Protein AF-A0A0D6N7R8-F1 (afdb_monomer_lite)

Radius of gyration: 16.47 Å; chains: 1; bounding box: 33×23×48 Å

Foldseek 3Di:
DDDPPPQDQDDADPLVVLVVVCVVVVNDDPRSVVSSVVSNVVRVVVNVVSVVVVVVVVVVVVVD

pLDDT: mean 84.34, std 15.2, range [41.56, 96.88]

Structure (mmCIF, N/CA/C/O backbone):
data_AF-A0A0D6N7R8-F1
#
_entry.id   AF-A0A0D6N7R8-F1
#
loop_
_atom_site.group_PDB
_atom_site.id
_atom_site.type_symbol
_atom_site.label_atom_id
_atom_site.label_alt_id
_atom_site.label_comp_id
_atom_site.label_asym_id
_atom_site.label_entity_id
_atom_site.label_seq_id
_atom_site.pdbx_PDB_ins_code
_atom_site.Cartn_x
_atom_site.Cartn_y
_atom_site.Cartn_z
_atom_site.occupancy
_atom_site.B_iso_or_equiv
_atom_site.auth_seq_id
_atom_site.auth_comp_id
_atom_site.auth_asym_id
_atom_site.auth_atom_id
_atom_site.pdbx_PDB_model_num
ATOM 1 N N . MET A 1 1 ? -13.733 19.282 10.130 1.00 41.78 1 MET A N 1
ATOM 2 C CA . MET A 1 1 ? -14.057 17.838 10.095 1.00 41.78 1 MET A CA 1
ATOM 3 C C . MET A 1 1 ? -12.904 17.085 10.741 1.00 4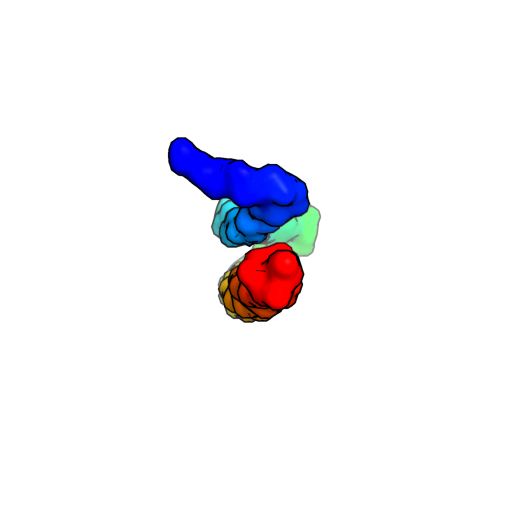1.78 1 MET A C 1
ATOM 5 O O . MET A 1 1 ? -11.873 16.907 10.121 1.00 41.78 1 MET A O 1
ATOM 9 N N . GLY A 1 2 ? -12.905 16.912 12.057 1.00 41.56 2 GLY A N 1
ATOM 10 C CA . GLY A 1 2 ? -13.497 15.730 12.690 1.00 41.56 2 GLY A CA 1
ATOM 11 C C . GLY A 1 2 ? -12.377 14.821 13.215 1.00 41.56 2 GLY A C 1
ATOM 12 O O . GLY A 1 2 ? -12.337 13.642 12.888 1.00 41.56 2 GLY A O 1
ATOM 13 N N . ALA A 1 3 ? -11.415 15.401 13.941 1.00 43.78 3 ALA A N 1
ATOM 14 C CA . ALA A 1 3 ? -10.365 14.649 14.612 1.00 43.78 3 ALA A CA 1
ATOM 15 C C . ALA A 1 3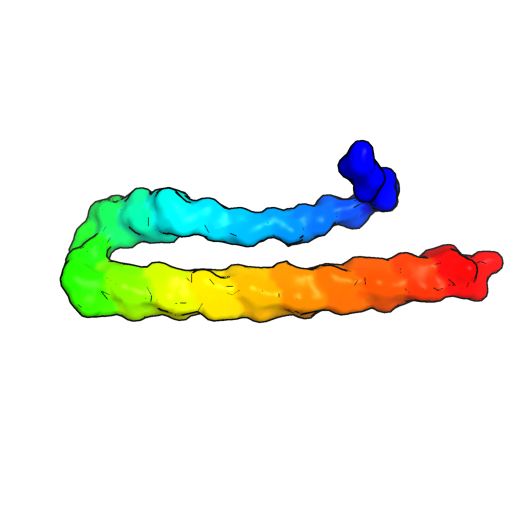 ? -10.967 14.054 15.886 1.00 43.78 3 ALA A C 1
ATOM 17 O O . ALA A 1 3 ? -11.180 14.764 16.870 1.00 43.78 3 AL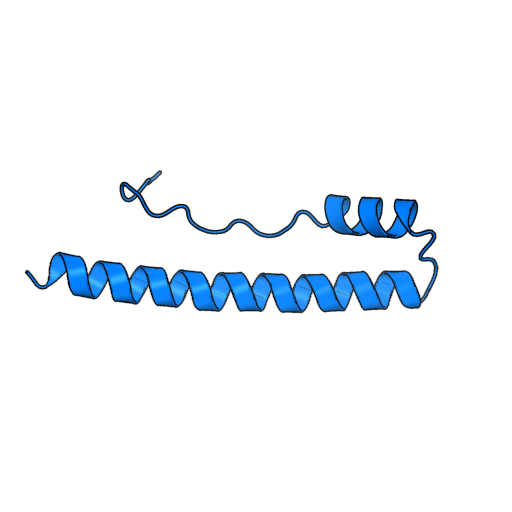A A O 1
ATOM 18 N N . ILE A 1 4 ? -11.266 12.759 15.864 1.00 51.47 4 ILE A N 1
ATOM 19 C CA . ILE A 1 4 ? -11.431 12.024 17.112 1.00 51.47 4 ILE A CA 1
ATOM 20 C C . ILE A 1 4 ? -10.033 11.990 17.734 1.00 51.47 4 ILE A C 1
ATOM 22 O O . ILE A 1 4 ? -9.114 11.409 17.158 1.00 51.47 4 ILE A O 1
ATOM 26 N N . ARG A 1 5 ? -9.850 12.738 18.830 1.00 46.97 5 ARG A N 1
ATOM 27 C CA . ARG A 1 5 ? -8.563 12.955 19.510 1.00 46.97 5 ARG A CA 1
ATOM 28 C C . ARG A 1 5 ? -7.787 11.632 19.623 1.00 46.97 5 ARG A C 1
ATOM 30 O O . ARG A 1 5 ? -8.225 10.735 20.329 1.00 46.97 5 ARG A O 1
ATOM 37 N N . GLY A 1 6 ? -6.655 11.531 18.920 1.00 55.44 6 GLY A N 1
ATOM 38 C CA . GLY A 1 6 ? -5.716 10.402 18.998 1.00 55.44 6 GLY A CA 1
ATOM 39 C C . GLY A 1 6 ? -5.802 9.352 17.882 1.00 55.44 6 GLY A C 1
ATOM 40 O O . GLY A 1 6 ? -4.828 8.633 17.684 1.00 55.44 6 GLY A O 1
ATOM 41 N N . PHE A 1 7 ? -6.891 9.289 17.108 1.00 56.47 7 PHE A N 1
ATOM 42 C CA . PHE A 1 7 ? -7.037 8.305 16.026 1.00 56.47 7 PHE A CA 1
ATOM 43 C C . PHE A 1 7 ? -6.826 8.964 14.660 1.00 56.47 7 PHE A C 1
ATOM 45 O O . PHE A 1 7 ? -7.746 9.529 14.063 1.00 56.47 7 PHE A O 1
ATOM 52 N N . THR A 1 8 ? -5.598 8.907 14.145 1.00 64.94 8 THR A N 1
ATOM 53 C CA . THR A 1 8 ? -5.294 9.343 12.777 1.00 64.94 8 THR A CA 1
ATOM 54 C C . THR A 1 8 ? -5.897 8.335 11.802 1.00 64.94 8 THR A C 1
ATOM 56 O O . THR A 1 8 ? -5.443 7.193 11.731 1.00 64.94 8 THR A O 1
ATOM 59 N N . LYS A 1 9 ? -6.930 8.730 11.045 1.00 67.75 9 LYS A N 1
ATOM 60 C CA . LYS A 1 9 ? -7.450 7.874 9.971 1.00 67.75 9 LYS A CA 1
ATOM 61 C C . LYS A 1 9 ? -6.347 7.649 8.933 1.00 67.75 9 LYS A C 1
ATOM 63 O O . LYS A 1 9 ? -5.764 8.639 8.478 1.00 67.75 9 LYS A O 1
ATOM 68 N N . PRO A 1 10 ? -6.059 6.393 8.554 1.00 79.38 10 PRO A N 1
ATOM 69 C CA . PRO A 1 10 ? -5.098 6.128 7.498 1.00 79.38 10 PRO A CA 1
ATOM 70 C C . PRO A 1 10 ? -5.604 6.746 6.193 1.00 79.38 10 PRO A C 1
ATOM 72 O O . PRO A 1 10 ? -6.789 6.663 5.866 1.00 79.38 10 PRO A O 1
ATOM 75 N N . GLN A 1 11 ? -4.696 7.404 5.480 1.00 82.25 11 GLN A N 1
ATOM 76 C CA . GLN A 1 11 ? -4.939 7.939 4.146 1.00 82.25 11 GLN A CA 1
ATOM 77 C C . GLN A 1 11 ? -4.361 6.966 3.120 1.00 82.25 11 GLN A C 1
ATOM 79 O O . GLN A 1 11 ? -3.330 6.354 3.413 1.00 82.25 11 GLN A O 1
ATOM 84 N N . PRO A 1 12 ? -4.986 6.837 1.942 1.00 86.44 12 PRO A N 1
ATOM 85 C CA . PRO A 1 12 ? -4.446 6.004 0.885 1.00 86.44 12 PRO A CA 1
ATOM 86 C C . PRO A 1 12 ? -3.071 6.481 0.436 1.00 86.44 12 PRO A C 1
ATOM 88 O O . PRO A 1 12 ? -2.801 7.686 0.361 1.00 86.44 12 PRO A O 1
ATOM 91 N N . LEU A 1 13 ? -2.214 5.516 0.113 1.00 88.25 13 LEU A N 1
ATOM 92 C CA . LEU A 1 13 ? -0.917 5.772 -0.493 1.00 88.25 13 LEU A CA 1
ATOM 93 C C . LEU A 1 13 ? -1.120 6.492 -1.834 1.00 88.25 13 LEU A C 1
ATOM 95 O O . LEU A 1 13 ? -1.844 5.998 -2.705 1.00 88.25 13 LEU A O 1
ATOM 99 N N . PRO A 1 14 ? -0.484 7.659 -2.048 1.00 89.81 14 PRO A N 1
ATOM 100 C CA . PRO A 1 14 ? -0.600 8.359 -3.315 1.00 89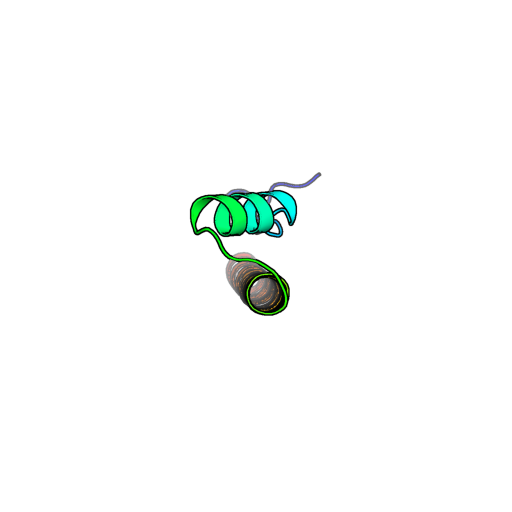.81 14 PRO A CA 1
ATOM 101 C C . PRO A 1 14 ? -0.032 7.501 -4.443 1.00 89.81 14 PRO A C 1
ATOM 103 O O . PRO A 1 14 ? 1.127 7.092 -4.392 1.00 89.81 14 PRO A O 1
ATOM 106 N N . TYR A 1 15 ? -0.809 7.312 -5.508 1.00 88.81 15 TYR A N 1
ATOM 107 C CA . TYR A 1 15 ? -0.382 6.564 -6.694 1.00 88.81 15 TYR A CA 1
ATOM 108 C C . TYR A 1 15 ? 0.980 7.037 -7.233 1.00 88.81 15 TYR A C 1
ATOM 110 O O . TYR A 1 15 ? 1.858 6.235 -7.544 1.00 88.81 15 TYR A O 1
ATOM 118 N N . ARG A 1 16 ? 1.199 8.359 -7.241 1.00 91.62 16 ARG A N 1
ATOM 119 C CA . ARG A 1 16 ? 2.465 8.982 -7.644 1.00 91.62 16 ARG A CA 1
ATOM 120 C C . ARG A 1 16 ? 3.661 8.509 -6.811 1.00 91.62 16 ARG A C 1
ATOM 122 O O . ARG A 1 16 ? 4.733 8.318 -7.367 1.00 91.62 16 ARG A O 1
ATOM 129 N N . ALA A 1 17 ? 3.492 8.288 -5.508 1.00 92.12 17 ALA A N 1
ATOM 130 C CA . ALA A 1 17 ? 4.580 7.812 -4.654 1.00 92.12 17 ALA A CA 1
ATOM 131 C C . ALA A 1 17 ? 5.005 6.380 -5.027 1.00 92.12 17 ALA A C 1
ATOM 133 O O . ALA A 1 17 ? 6.193 6.064 -5.020 1.00 92.12 17 ALA A O 1
ATOM 134 N N . ILE A 1 18 ? 4.044 5.534 -5.414 1.00 92.75 18 ILE A N 1
ATOM 135 C CA . ILE A 1 18 ? 4.303 4.167 -5.886 1.00 92.75 18 ILE A CA 1
ATOM 136 C C . ILE A 1 18 ? 5.038 4.208 -7.231 1.00 92.75 18 ILE A C 1
ATOM 138 O O . ILE A 1 18 ? 6.011 3.484 -7.433 1.00 92.75 18 ILE A O 1
ATOM 142 N N . GLN A 1 19 ? 4.619 5.102 -8.131 1.00 92.62 19 GLN A N 1
ATOM 143 C CA . GLN A 1 19 ? 5.290 5.320 -9.412 1.00 92.62 19 GLN A CA 1
ATOM 144 C C . GLN A 1 19 ? 6.732 5.810 -9.243 1.00 92.62 19 GLN A C 1
ATOM 146 O O . GLN A 1 19 ? 7.636 5.218 -9.823 1.00 92.62 19 GLN A O 1
ATOM 151 N N . GLU A 1 20 ? 6.961 6.819 -8.399 1.00 94.38 20 GLU A N 1
ATOM 152 C CA . GLU A 1 20 ? 8.304 7.337 -8.111 1.00 94.38 20 GLU A CA 1
ATOM 153 C C . GLU A 1 20 ? 9.204 6.264 -7.485 1.00 94.38 20 GLU A C 1
ATOM 155 O O . GLU A 1 20 ? 10.402 6.205 -7.768 1.00 94.38 20 GLU A O 1
ATOM 160 N N . TRP A 1 21 ? 8.643 5.385 -6.650 1.00 95.50 21 TRP A N 1
ATOM 161 C CA . TRP A 1 21 ? 9.373 4.233 -6.131 1.00 95.50 21 TRP A CA 1
ATOM 162 C C . TRP A 1 21 ? 9.727 3.240 -7.246 1.00 95.50 21 TRP A C 1
ATOM 164 O O . TRP A 1 21 ? 10.871 2.789 -7.308 1.00 95.50 21 TRP A O 1
ATOM 174 N N . CYS A 1 22 ? 8.802 2.943 -8.164 1.00 95.50 22 CYS A N 1
ATOM 175 C CA . CYS A 1 22 ? 9.083 2.092 -9.323 1.00 95.50 22 CYS A CA 1
ATOM 176 C C . CYS A 1 22 ? 10.196 2.682 -10.202 1.00 95.50 22 CYS A C 1
ATOM 178 O O . CYS A 1 22 ? 11.122 1.959 -10.570 1.00 95.50 22 CYS A O 1
ATOM 180 N N . ASP A 1 23 ? 10.157 3.993 -10.462 1.00 94.94 23 ASP A N 1
ATOM 181 C CA . ASP A 1 23 ? 11.173 4.714 -11.240 1.00 94.94 23 ASP A CA 1
ATOM 182 C C . ASP A 1 23 ? 12.561 4.600 -10.594 1.00 94.94 23 ASP A C 1
ATOM 184 O O . ASP A 1 23 ? 13.541 4.249 -11.256 1.00 94.94 23 ASP A O 1
ATOM 188 N N . ARG A 1 24 ? 12.650 4.812 -9.272 1.00 96.88 24 ARG A N 1
ATOM 189 C CA . ARG A 1 24 ? 13.908 4.674 -8.512 1.00 96.88 24 ARG A CA 1
ATOM 190 C C . ARG A 1 24 ? 14.478 3.257 -8.560 1.00 96.88 24 ARG A C 1
ATOM 192 O O . ARG A 1 24 ? 15.696 3.096 -8.552 1.00 96.88 24 ARG A O 1
ATOM 199 N N . ASN A 1 25 ? 13.614 2.247 -8.635 1.00 95.69 25 ASN A N 1
ATOM 200 C CA . ASN A 1 25 ? 13.998 0.837 -8.703 1.00 95.69 25 ASN A CA 1
ATOM 201 C C . ASN A 1 25 ? 14.112 0.307 -10.142 1.00 95.69 25 ASN A C 1
ATOM 203 O O . ASN A 1 25 ? 14.334 -0.887 -10.332 1.00 95.69 25 ASN A O 1
ATOM 207 N N . ARG A 1 26 ? 13.997 1.179 -11.157 1.00 94.62 26 ARG A N 1
ATOM 208 C CA . ARG A 1 26 ? 14.069 0.822 -12.586 1.00 94.62 26 ARG A CA 1
ATOM 209 C C . ARG A 1 26 ? 13.053 -0.260 -12.985 1.00 94.62 26 ARG A C 1
ATOM 211 O O . ARG A 1 26 ? 13.319 -1.066 -13.877 1.00 94.62 26 ARG A O 1
ATOM 218 N N . LEU A 1 27 ? 11.895 -0.280 -12.323 1.00 93.50 27 LEU A N 1
ATOM 219 C CA . LEU A 1 27 ? 10.787 -1.170 -12.657 1.00 93.50 27 LEU A CA 1
ATOM 220 C C . LEU A 1 27 ? 10.000 -0.590 -13.831 1.00 93.50 27 LEU A C 1
ATOM 222 O O . LEU A 1 27 ? 9.443 0.506 -13.746 1.00 93.50 27 LEU A O 1
ATOM 226 N N . ASN A 1 28 ? 9.933 -1.359 -14.915 1.00 91.81 28 ASN A N 1
ATOM 227 C CA . ASN A 1 28 ? 9.326 -0.957 -16.180 1.00 91.81 28 ASN A CA 1
ATOM 228 C C . ASN A 1 28 ? 8.347 -2.028 -16.682 1.00 91.81 28 ASN A C 1
ATOM 230 O O . ASN A 1 28 ? 8.426 -3.186 -16.267 1.00 91.81 28 ASN A O 1
ATOM 234 N N . GLY A 1 29 ? 7.462 -1.638 -17.604 1.00 92.06 29 GLY A N 1
ATOM 235 C CA . GLY A 1 29 ? 6.508 -2.540 -18.256 1.00 92.06 29 GLY A CA 1
ATOM 236 C C . GLY A 1 29 ? 5.595 -3.262 -17.265 1.00 92.06 29 GLY A C 1
ATOM 237 O O . GLY A 1 29 ? 5.177 -2.683 -16.263 1.00 92.06 29 GLY A O 1
ATOM 238 N N . GLU A 1 30 ? 5.343 -4.543 -17.523 1.00 93.06 30 GLU A N 1
ATOM 239 C CA . GLU A 1 30 ? 4.433 -5.390 -16.737 1.00 93.06 30 GLU A CA 1
ATOM 240 C C . GLU A 1 30 ? 4.812 -5.463 -15.249 1.00 93.06 30 GLU A C 1
ATOM 242 O O . GLU A 1 30 ? 3.943 -5.467 -14.383 1.00 93.06 30 GLU A O 1
ATOM 247 N N . ASN A 1 31 ? 6.108 -5.423 -14.918 1.00 91.12 31 ASN A N 1
ATOM 248 C CA . ASN A 1 31 ? 6.562 -5.441 -13.524 1.00 91.12 31 ASN A CA 1
ATOM 249 C C . ASN A 1 31 ? 6.134 -4.182 -12.755 1.00 91.12 31 ASN A C 1
ATOM 251 O O . ASN A 1 31 ? 5.838 -4.251 -11.563 1.00 91.12 31 ASN A O 1
ATOM 255 N N . ARG A 1 32 ? 6.101 -3.024 -13.426 1.00 93.88 32 ARG A N 1
ATOM 256 C CA . ARG A 1 32 ? 5.626 -1.772 -12.824 1.00 93.88 32 ARG A CA 1
ATOM 257 C C . ARG A 1 32 ? 4.130 -1.851 -12.552 1.00 93.88 32 ARG A C 1
ATOM 259 O O . ARG A 1 32 ? 3.697 -1.482 -11.465 1.00 93.88 32 ARG A O 1
ATOM 266 N N . GLU A 1 33 ? 3.359 -2.314 -13.531 1.00 92.81 33 GLU A N 1
ATOM 267 C CA . GLU A 1 33 ? 1.903 -2.438 -13.419 1.00 92.81 33 GLU A CA 1
ATOM 268 C C . GLU A 1 33 ? 1.518 -3.415 -12.309 1.00 92.81 33 GLU A C 1
ATOM 270 O O . GLU A 1 33 ? 0.736 -3.059 -11.427 1.00 92.81 33 GLU A O 1
ATOM 275 N N . PHE A 1 34 ? 2.175 -4.577 -12.272 1.00 94.25 34 PHE A N 1
ATOM 276 C CA . PHE A 1 34 ? 2.003 -5.570 -11.218 1.00 94.25 34 PHE A CA 1
ATOM 277 C C . PHE A 1 34 ? 2.271 -4.987 -9.824 1.00 94.25 34 PHE A C 1
ATOM 279 O O . PHE A 1 34 ? 1.436 -5.101 -8.928 1.00 94.25 34 PHE A O 1
ATOM 286 N N . VAL A 1 35 ? 3.407 -4.308 -9.627 1.00 94.50 35 VAL A N 1
ATOM 287 C CA . VAL A 1 35 ? 3.747 -3.706 -8.326 1.00 94.50 35 VAL A CA 1
ATOM 288 C C . VAL A 1 35 ? 2.733 -2.640 -7.926 1.00 94.50 35 VAL A C 1
ATOM 290 O O . VAL A 1 35 ? 2.298 -2.599 -6.775 1.00 94.50 35 VAL A O 1
ATOM 293 N N . VAL A 1 36 ? 2.336 -1.786 -8.866 1.00 93.12 36 VAL A N 1
ATOM 294 C CA . VAL A 1 36 ? 1.337 -0.743 -8.631 1.00 93.12 36 VAL A CA 1
ATOM 295 C C . VAL A 1 36 ? 0.003 -1.342 -8.180 1.00 93.12 36 VAL A C 1
ATOM 297 O O . VAL A 1 36 ? -0.604 -0.842 -7.227 1.00 93.12 36 VAL A O 1
ATOM 300 N N . GLU A 1 37 ? -0.440 -2.418 -8.823 1.00 94.19 37 GLU A N 1
ATOM 301 C CA . GLU A 1 37 ? -1.676 -3.111 -8.475 1.00 94.19 37 GLU A CA 1
ATOM 302 C C . GLU A 1 37 ? -1.575 -3.807 -7.112 1.00 94.19 37 GLU A C 1
ATOM 304 O O . GLU A 1 37 ? -2.427 -3.591 -6.247 1.00 94.19 37 GLU A O 1
ATOM 309 N N . CYS A 1 38 ? -0.492 -4.550 -6.861 1.00 95.81 38 CYS A N 1
ATOM 310 C CA . CYS A 1 38 ? -0.247 -5.202 -5.575 1.00 95.81 38 CYS A CA 1
ATOM 311 C C . CYS A 1 38 ? -0.245 -4.205 -4.414 1.00 95.81 38 CYS A C 1
ATOM 313 O O . CYS A 1 3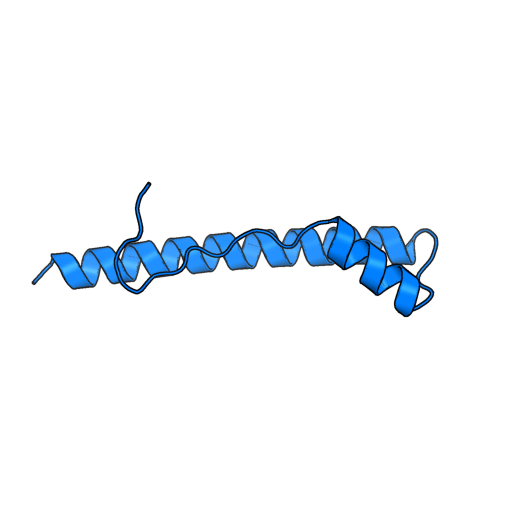8 ? -0.932 -4.417 -3.414 1.00 95.81 38 CYS A O 1
ATOM 315 N N . VAL A 1 39 ? 0.491 -3.096 -4.543 1.00 94.75 39 VAL A N 1
ATOM 316 C CA . VAL A 1 39 ? 0.549 -2.068 -3.495 1.00 94.75 39 VAL A CA 1
ATOM 317 C C . VAL A 1 39 ? -0.826 -1.435 -3.288 1.00 94.75 39 VAL A C 1
ATOM 319 O O . VAL A 1 39 ? -1.231 -1.231 -2.146 1.00 94.75 39 VAL A O 1
ATOM 322 N N . SER A 1 40 ? -1.584 -1.198 -4.360 1.00 91.88 40 SER A N 1
ATOM 323 C CA . SER A 1 40 ? -2.943 -0.653 -4.261 1.00 91.88 40 SER A CA 1
ATOM 324 C C . SER A 1 40 ? -3.900 -1.588 -3.509 1.00 91.88 40 SER A C 1
ATOM 326 O O . SER A 1 40 ? -4.717 -1.125 -2.712 1.00 91.88 40 SER A O 1
ATOM 328 N N . ILE A 1 41 ? -3.809 -2.902 -3.732 1.00 94.50 41 ILE A N 1
ATOM 329 C CA . ILE A 1 41 ? -4.626 -3.903 -3.025 1.00 94.50 41 ILE A CA 1
ATOM 330 C C . ILE A 1 41 ? -4.245 -3.963 -1.542 1.00 94.50 41 ILE A C 1
ATOM 332 O O . ILE A 1 41 ? -5.125 -3.956 -0.674 1.00 94.50 41 ILE A O 1
ATOM 336 N N . LEU A 1 42 ? -2.945 -3.991 -1.242 1.00 94.88 42 LEU A N 1
ATOM 337 C CA . LEU A 1 42 ? -2.447 -4.024 0.133 1.00 94.88 42 LEU A CA 1
ATOM 338 C C . LEU A 1 42 ? -2.850 -2.767 0.909 1.00 94.88 42 LEU A C 1
ATOM 340 O O . LEU A 1 42 ? -3.319 -2.879 2.041 1.00 94.88 42 LEU A O 1
ATOM 344 N N . ASP A 1 43 ? -2.741 -1.592 0.290 1.00 93.81 43 ASP A N 1
ATOM 345 C CA . ASP A 1 43 ? -3.116 -0.315 0.901 1.00 93.81 43 ASP A CA 1
ATOM 346 C C . ASP A 1 43 ? -4.614 -0.266 1.239 1.00 93.81 43 ASP A C 1
ATOM 348 O O . ASP A 1 43 ? -4.998 0.007 2.378 1.00 93.81 43 ASP A O 1
ATOM 352 N N . ARG A 1 44 ? -5.478 -0.653 0.289 1.00 92.19 44 ARG A N 1
ATOM 353 C CA . ARG A 1 44 ? -6.930 -0.763 0.524 1.00 92.19 44 ARG A CA 1
ATOM 354 C C . ARG A 1 44 ? -7.253 -1.721 1.668 1.00 92.19 44 ARG A C 1
ATOM 356 O O . ARG A 1 44 ? -8.089 -1.407 2.517 1.00 92.19 44 ARG A O 1
ATOM 363 N N . THR A 1 45 ? -6.579 -2.868 1.704 1.00 94.56 45 THR A N 1
ATOM 364 C CA . THR A 1 45 ? -6.775 -3.882 2.748 1.00 94.56 45 THR A CA 1
ATOM 365 C C . THR A 1 45 ? -6.361 -3.341 4.115 1.00 94.56 45 THR A C 1
ATOM 367 O O . THR A 1 45 ? -7.125 -3.435 5.076 1.00 94.56 45 THR A O 1
ATOM 370 N N . TYR A 1 46 ? -5.195 -2.697 4.201 1.00 91.88 46 TYR A N 1
ATOM 371 C CA . TYR A 1 46 ? -4.707 -2.066 5.426 1.00 91.88 46 TYR A CA 1
ATOM 372 C C . TYR A 1 46 ? -5.673 -0.995 5.947 1.00 91.88 46 TYR A C 1
ATOM 374 O O . TYR A 1 46 ? -6.009 -0.991 7.133 1.00 91.88 46 TYR A O 1
ATOM 382 N N . ILE A 1 47 ? -6.162 -0.115 5.070 1.00 91.38 47 ILE A N 1
ATOM 383 C CA . ILE A 1 47 ? -7.121 0.937 5.433 1.00 91.38 47 ILE A CA 1
ATOM 384 C C . ILE A 1 47 ? -8.418 0.334 5.968 1.00 91.38 47 ILE A C 1
ATOM 386 O O . ILE A 1 47 ? -8.934 0.818 6.976 1.00 91.38 47 ILE A O 1
ATOM 390 N N . SER A 1 48 ? -8.935 -0.722 5.331 1.00 91.31 48 SER A N 1
ATOM 391 C CA . SER A 1 48 ? -10.138 -1.413 5.805 1.00 91.31 48 SER A CA 1
ATOM 392 C C . SER A 1 48 ? -9.942 -1.958 7.218 1.00 91.31 48 SER A C 1
ATOM 394 O O . SER A 1 48 ? -10.704 -1.606 8.118 1.00 91.31 48 SER A O 1
ATOM 396 N N . LEU A 1 49 ? -8.871 -2.729 7.439 1.00 92.81 49 LEU A N 1
ATOM 397 C CA . LEU A 1 49 ? -8.558 -3.317 8.744 1.00 92.81 49 LEU A CA 1
ATOM 398 C C . LEU A 1 49 ? -8.382 -2.248 9.827 1.00 92.81 49 LEU A C 1
ATOM 400 O O . LEU A 1 49 ? -8.892 -2.382 10.937 1.00 92.81 49 LEU A O 1
ATOM 404 N N . ARG A 1 50 ? -7.690 -1.151 9.508 1.00 89.44 50 ARG A N 1
ATOM 405 C CA . ARG A 1 50 ? -7.503 -0.039 10.444 1.00 89.44 50 ARG A CA 1
ATOM 406 C C . ARG A 1 50 ? -8.797 0.687 10.768 1.00 89.44 50 ARG A C 1
ATOM 408 O O . ARG A 1 50 ? -9.000 1.047 11.922 1.00 89.44 50 ARG A O 1
ATOM 415 N N . ASN A 1 51 ? -9.660 0.914 9.784 1.00 89.00 51 ASN A N 1
ATOM 416 C CA . ASN A 1 51 ? -10.955 1.537 10.031 1.00 89.00 51 ASN A CA 1
ATOM 417 C C . ASN A 1 51 ? -11.828 0.664 10.934 1.00 89.00 51 ASN A C 1
ATOM 419 O O . ASN A 1 51 ? -12.505 1.202 11.807 1.00 89.00 51 ASN A O 1
ATOM 423 N N . ASP A 1 52 ? -11.793 -0.656 10.757 1.00 89.94 52 ASP A N 1
ATOM 424 C CA . ASP A 1 52 ? -12.541 -1.577 11.612 1.00 89.94 52 ASP A CA 1
ATOM 425 C C . ASP A 1 52 ? -11.966 -1.634 13.031 1.00 89.94 52 ASP A C 1
ATOM 427 O O . ASP A 1 52 ? -12.735 -1.570 13.989 1.00 89.94 52 ASP A O 1
ATOM 431 N N . GLN A 1 53 ? -10.638 -1.605 13.184 1.00 88.31 53 GLN A N 1
ATOM 432 C CA . GLN A 1 53 ? -10.008 -1.461 14.499 1.00 88.31 53 GLN A CA 1
ATOM 433 C C . GLN A 1 53 ? -10.420 -0.151 15.187 1.00 88.31 53 GLN A C 1
ATOM 435 O O . GLN A 1 53 ? -10.817 -0.167 16.346 1.00 88.31 53 GLN A O 1
ATOM 440 N N . ILE A 1 54 ? -10.395 0.982 14.473 1.00 86.94 54 ILE A N 1
ATOM 441 C CA . ILE A 1 54 ? -10.818 2.277 15.031 1.00 86.94 54 ILE A CA 1
ATOM 442 C C . ILE A 1 54 ? -12.280 2.212 15.491 1.00 86.94 54 ILE A C 1
ATOM 444 O O . ILE A 1 54 ? -12.604 2.744 16.549 1.00 86.94 54 ILE A O 1
ATOM 448 N N . LYS A 1 55 ? -13.175 1.563 14.734 1.00 87.50 55 LYS A N 1
ATOM 449 C CA . LYS A 1 55 ? -14.573 1.383 15.164 1.00 87.50 55 LYS A CA 1
ATOM 450 C C . LYS A 1 55 ? -14.655 0.593 16.473 1.00 87.50 55 LYS A C 1
ATOM 452 O O . LYS A 1 55 ? -15.327 1.051 17.391 1.00 87.50 55 LYS A O 1
ATOM 457 N N . GLN A 1 56 ? -13.945 -0.532 16.575 1.00 88.12 56 GLN A N 1
ATOM 458 C CA . GLN A 1 56 ? -13.915 -1.361 17.788 1.00 88.12 56 GLN A CA 1
ATOM 459 C C . GLN A 1 56 ? -13.358 -0.599 18.999 1.00 88.12 56 GLN A C 1
ATOM 461 O O . GLN A 1 56 ? -13.909 -0.681 20.101 1.00 88.12 56 GLN A O 1
ATOM 466 N N . ASP A 1 57 ? -12.296 0.181 18.794 1.00 85.69 57 ASP A N 1
ATOM 467 C CA . ASP A 1 57 ? -11.683 0.995 19.844 1.00 85.69 57 ASP A CA 1
ATOM 468 C C . ASP A 1 57 ? -12.659 2.069 20.348 1.00 85.69 57 ASP A C 1
ATOM 470 O O . ASP A 1 57 ? -12.782 2.286 21.555 1.00 85.69 57 ASP A O 1
ATOM 474 N N . LEU A 1 58 ? -13.407 2.707 19.439 1.00 85.12 58 LEU A N 1
ATOM 475 C CA . LEU A 1 58 ? -14.430 3.692 19.794 1.00 85.12 58 LEU A CA 1
ATOM 476 C C . LEU A 1 58 ? -15.598 3.051 20.544 1.00 85.12 58 LEU A C 1
ATOM 478 O O . LEU A 1 58 ? -15.995 3.561 21.589 1.00 85.12 58 LEU A O 1
ATOM 482 N N . GLU A 1 59 ? -16.122 1.924 20.066 1.00 86.25 59 GLU A N 1
ATOM 483 C CA . GLU A 1 59 ? -17.189 1.191 20.759 1.00 86.25 59 GLU A CA 1
ATOM 484 C C . GLU A 1 59 ? -16.781 0.789 22.180 1.00 86.25 59 GLU A C 1
ATOM 486 O O . GLU A 1 59 ? -17.587 0.880 23.106 1.00 86.25 59 GLU A O 1
ATOM 491 N N . THR A 1 60 ? -15.520 0.395 22.370 1.00 84.00 60 THR A N 1
ATOM 492 C CA . THR A 1 60 ? -14.970 0.046 23.685 1.00 84.00 60 THR A CA 1
ATOM 493 C C . THR A 1 60 ? -14.818 1.277 24.581 1.00 84.00 60 THR A C 1
ATOM 495 O O . THR A 1 60 ? -15.176 1.228 25.757 1.00 84.00 60 THR A O 1
ATOM 498 N N . ALA A 1 61 ? -14.318 2.391 24.039 1.00 79.06 61 ALA A N 1
ATOM 499 C CA . ALA A 1 61 ? -14.103 3.627 24.788 1.00 79.06 61 ALA A CA 1
ATOM 500 C C . ALA A 1 61 ? -15.413 4.307 25.228 1.00 79.06 61 ALA A C 1
ATOM 502 O O . ALA A 1 61 ? -15.454 4.872 26.316 1.00 79.06 61 ALA A O 1
ATOM 503 N N . PHE A 1 62 ? -16.474 4.236 24.414 1.00 74.38 62 PHE A N 1
ATOM 504 C CA . PHE A 1 62 ? -17.786 4.839 24.702 1.00 74.38 62 PHE A CA 1
ATOM 505 C C . PHE A 1 62 ? -18.765 3.906 25.447 1.00 74.38 62 PHE A C 1
ATOM 507 O O . PHE A 1 62 ? -19.869 4.332 25.778 1.00 74.38 62 PHE A O 1
ATOM 514 N N . ARG A 1 63 ? -18.394 2.643 25.716 1.00 68.38 63 A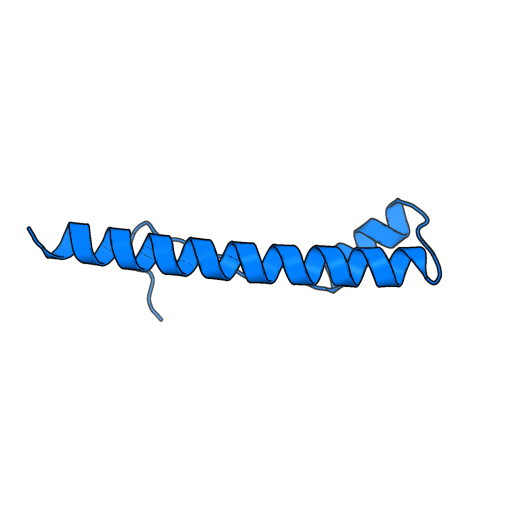RG A N 1
ATOM 515 C CA . ARG A 1 63 ? -19.165 1.706 26.566 1.00 68.38 63 ARG A CA 1
ATOM 516 C C . ARG A 1 63 ? -18.833 1.793 28.068 1.00 68.38 63 ARG A C 1
ATOM 518 O O . ARG A 1 63 ? -19.393 1.014 28.839 1.00 68.38 63 ARG A O 1
ATOM 525 N N . LYS A 1 64 ? -17.945 2.701 28.482 1.00 49.84 64 LYS A N 1
ATOM 526 C CA . LYS A 1 64 ? -17.701 3.085 29.885 1.00 49.84 64 LYS A CA 1
ATOM 527 C C . LYS A 1 64 ? -18.363 4.419 30.194 1.00 49.84 64 LYS A C 1
ATOM 529 O O . LYS A 1 64 ? -18.748 4.588 31.369 1.00 49.84 64 LYS A O 1
#

Secondary structure (DSSP, 8-state):
----TT--PPPPPPHHHHHHHHHHTT--THHHHHHHHHHHHHHHHHHHHHHHHHHHHHHHHTT-

Sequence (64 aa):
MGAIRGFTKPQPLPYRAIQEWCDRNRLNGENREFVVECVSILDRTYISLRNDQIKQDLETAFRK

Organism: NCBI:txid146475